Protein AF-A0A8X7PGQ7-F1 (afdb_monomer)

Solvent-accessible surface area (backbone atoms only — not comparable to full-atom values): 3862 Å² total; per-residue (Å²): 142,63,76,65,60,58,49,56,52,47,51,51,53,49,51,54,50,53,53,49,52,54,50,51,54,50,52,51,53,50,55,50,45,51,54,62,68,67,50,90,64,86,68,51,74,69,51,50,51,48,48,52,52,51,51,49,56,59,48,34,65,69,70,71,59,126

Foldseek 3Di:
DCVVVVVVVVVVVVVVVVVVVVVVVLVVLVVLLVVLVPDPDDDDPVSVVSNVVSCCVNVCVVVVPD

Secondary structure (DSSP, 8-state):
--HHHHHHHHHHHHH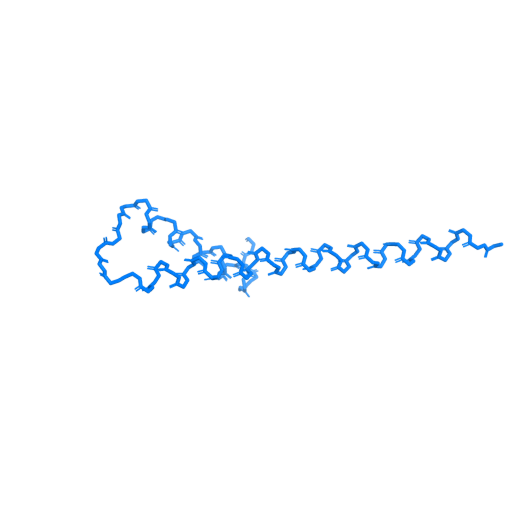HHHHHHHHHHHHHHHHHHHHHHH--SPPPHHHHHHHHHHHHHHHHHHTT--

Organism: Brassica carinata (NCBI:txid52824)

Sequence (66 aa):
MEEGKGREEFERIWYFKQEDLCRRERLSKIGLLDRLLAKTGSLHEYEETLKKKLITELFSRAMGVE

Mean predicted aligned error: 7.52 Å

pLDDT: mean 85.08, std 13.18, range [44.06, 94.88]

Radius of gyration: 18.47 Å; Cα contacts (8 Å, |Δi|>4): 15; chains: 1; bounding box: 34×26×55 Å

Nearest PDB structures (foldseek):
  6z11-assembly1_H  TM=4.405E-01  e=4.879E+00  Mycolicibacterium smegmatis MC2 155

Structure (mmCIF, N/CA/C/O backbone):
data_AF-A0A8X7PGQ7-F1
#
_entry.id   AF-A0A8X7PGQ7-F1
#
loop_
_atom_site.group_PDB
_atom_site.id
_atom_site.type_symbol
_atom_site.label_atom_id
_atom_site.label_alt_id
_atom_site.label_comp_id
_atom_site.label_asym_id
_atom_site.label_entity_id
_atom_site.label_seq_id
_atom_site.pdbx_PDB_ins_code
_atom_site.Cartn_x
_atom_site.Cartn_y
_atom_site.Cartn_z
_atom_site.occupancy
_atom_site.B_iso_or_equiv
_atom_site.auth_seq_id
_atom_site.auth_comp_id
_atom_site.auth_asym_id
_atom_site.auth_atom_id
_atom_site.pdbx_PDB_model_num
ATOM 1 N N . MET A 1 1 ? 26.441 5.423 -34.447 1.00 47.41 1 MET A N 1
ATOM 2 C CA . MET A 1 1 ? 25.269 6.069 -33.816 1.00 47.41 1 MET A CA 1
ATOM 3 C C . MET A 1 1 ? 24.492 5.016 -33.018 1.00 47.41 1 MET A C 1
ATOM 5 O O . MET A 1 1 ? 23.378 4.680 -33.387 1.00 47.41 1 MET A O 1
ATOM 9 N N . GLU A 1 2 ? 25.088 4.439 -31.969 1.00 59.34 2 GLU A N 1
ATOM 10 C CA . GLU A 1 2 ? 24.405 3.460 -31.088 1.00 59.34 2 GLU A CA 1
ATOM 11 C C . GLU A 1 2 ? 24.254 3.955 -29.642 1.00 59.34 2 GLU A C 1
ATOM 13 O O . GLU A 1 2 ? 23.403 3.469 -28.906 1.00 59.34 2 GLU A O 1
ATOM 18 N N . GLU A 1 3 ? 25.000 4.990 -29.250 1.00 57.78 3 GLU A N 1
ATOM 19 C CA . GLU A 1 3 ? 25.026 5.495 -27.871 1.00 57.78 3 GLU A CA 1
ATOM 20 C C . GLU A 1 3 ? 23.706 6.152 -27.420 1.00 57.78 3 GLU A C 1
ATOM 22 O O . GLU A 1 3 ? 23.421 6.210 -26.226 1.00 57.78 3 GLU A O 1
ATOM 27 N N . GLY A 1 4 ? 22.869 6.610 -28.361 1.00 60.59 4 GLY A N 1
ATOM 28 C CA . GLY A 1 4 ? 21.555 7.193 -28.060 1.00 60.59 4 GLY A CA 1
ATOM 29 C C . GLY A 1 4 ? 20.488 6.156 -27.688 1.00 60.59 4 GLY A C 1
ATOM 30 O O . GLY A 1 4 ? 19.717 6.383 -26.761 1.00 60.59 4 GLY A O 1
ATOM 31 N N . LYS A 1 5 ? 20.487 4.983 -28.341 1.00 65.94 5 LYS A N 1
ATOM 32 C CA . LYS A 1 5 ? 19.475 3.933 -28.112 1.00 65.94 5 LYS A CA 1
ATOM 33 C C . LYS A 1 5 ? 19.596 3.300 -26.728 1.00 65.94 5 LYS A C 1
ATOM 35 O O . LYS A 1 5 ? 18.595 3.154 -26.036 1.00 65.94 5 LYS A O 1
ATOM 40 N N . GLY A 1 6 ? 20.822 3.002 -26.295 1.00 81.00 6 GLY A N 1
ATOM 41 C CA . GLY A 1 6 ? 21.054 2.406 -24.976 1.00 81.00 6 GLY A CA 1
ATOM 42 C C . GLY A 1 6 ? 20.653 3.329 -23.820 1.00 81.00 6 GLY A C 1
ATOM 43 O O . GLY A 1 6 ? 20.178 2.854 -22.791 1.00 81.00 6 GLY A O 1
ATOM 44 N N . ARG A 1 7 ? 20.785 4.653 -23.993 1.00 81.62 7 ARG A N 1
ATOM 45 C CA . ARG A 1 7 ? 20.348 5.639 -22.995 1.00 81.62 7 ARG A CA 1
ATOM 46 C C . ARG A 1 7 ? 18.825 5.684 -22.881 1.00 81.62 7 ARG A C 1
ATOM 48 O O . ARG A 1 7 ? 18.313 5.606 -21.770 1.00 81.62 7 ARG A O 1
ATOM 55 N N . GLU A 1 8 ? 18.115 5.760 -24.003 1.00 86.25 8 GLU A N 1
ATOM 56 C CA . GLU A 1 8 ? 16.645 5.780 -24.018 1.00 86.25 8 GLU A CA 1
ATOM 57 C C . GLU A 1 8 ? 16.048 4.487 -23.436 1.00 86.25 8 GLU A C 1
ATOM 59 O O . GLU A 1 8 ? 15.087 4.525 -22.664 1.00 86.25 8 GLU A O 1
ATOM 64 N N . GLU A 1 9 ? 16.636 3.330 -23.754 1.00 88.50 9 GLU A N 1
ATOM 65 C CA . GLU A 1 9 ? 16.230 2.043 -23.179 1.00 88.50 9 GLU A CA 1
ATOM 66 C C . GLU A 1 9 ? 16.510 1.974 -21.674 1.00 88.50 9 GLU A C 1
ATOM 68 O O . GLU A 1 9 ? 15.659 1.513 -20.908 1.00 88.50 9 GLU A O 1
ATOM 73 N N . PHE A 1 10 ? 17.664 2.475 -21.228 1.00 89.56 10 PHE A N 1
ATOM 74 C CA . PHE A 1 10 ? 17.999 2.545 -19.809 1.00 89.56 10 PHE A CA 1
ATOM 75 C C . PHE A 1 10 ? 17.041 3.459 -19.039 1.00 89.56 10 PHE A C 1
ATOM 77 O O . PHE A 1 10 ? 16.526 3.059 -17.996 1.00 89.56 10 PHE A O 1
ATOM 84 N N . GLU A 1 11 ? 16.754 4.654 -19.557 1.00 89.88 11 GLU A N 1
ATOM 85 C CA . GLU A 1 11 ? 15.808 5.596 -18.951 1.00 89.88 11 GLU A CA 1
ATOM 86 C C . GLU A 1 11 ? 14.403 4.995 -18.863 1.00 89.88 11 GLU A C 1
ATOM 88 O O . GLU A 1 11 ? 13.754 5.079 -17.817 1.00 89.88 11 GLU A O 1
ATOM 93 N N . ARG A 1 12 ? 13.959 4.296 -19.915 1.00 92.62 12 ARG A N 1
ATOM 94 C CA . ARG A 1 12 ? 12.682 3.577 -19.919 1.00 92.62 12 ARG A CA 1
ATOM 95 C C . ARG A 1 12 ? 12.640 2.487 -18.845 1.00 92.62 12 ARG A C 1
ATOM 97 O O . ARG A 1 12 ? 11.678 2.416 -18.082 1.00 92.62 12 ARG A O 1
ATOM 104 N N . ILE A 1 13 ? 13.662 1.634 -18.770 1.00 94.12 13 ILE A N 1
ATOM 105 C CA . ILE A 1 13 ? 13.735 0.561 -17.764 1.00 94.12 13 ILE A CA 1
ATOM 106 C C . ILE A 1 13 ? 13.784 1.152 -16.353 1.00 94.12 13 ILE A C 1
ATOM 108 O O . ILE A 1 13 ? 13.110 0.656 -15.448 1.00 94.12 13 ILE A O 1
ATOM 112 N N . TRP A 1 14 ? 14.554 2.222 -16.159 1.00 93.12 14 TRP A N 1
ATOM 113 C CA . TRP A 1 14 ? 14.656 2.921 -14.885 1.00 93.12 14 TRP A CA 1
ATOM 114 C C . TRP A 1 14 ? 13.309 3.489 -14.441 1.00 93.12 14 TRP A C 1
ATOM 116 O O . TRP A 1 14 ? 12.906 3.268 -13.299 1.00 93.12 14 TRP A O 1
ATOM 126 N N . TYR A 1 15 ? 12.582 4.140 -15.352 1.00 93.75 15 TYR A N 1
ATOM 127 C CA . TYR A 1 15 ? 11.239 4.652 -15.093 1.00 93.75 15 TYR A CA 1
ATOM 128 C C . TYR A 1 15 ? 10.289 3.545 -14.625 1.00 93.75 15 TYR A C 1
ATOM 130 O O . TYR A 1 15 ? 9.686 3.659 -13.557 1.00 93.75 15 TYR A O 1
ATOM 138 N N . PHE A 1 16 ? 10.214 2.429 -15.357 1.00 92.75 16 PHE A N 1
ATOM 139 C CA . PHE A 1 16 ? 9.368 1.304 -14.952 1.00 92.75 16 PHE A CA 1
ATOM 140 C C . PHE A 1 16 ? 9.783 0.713 -13.608 1.00 92.75 16 PHE A C 1
ATOM 142 O O . PHE A 1 16 ? 8.930 0.315 -12.817 1.00 92.75 16 PHE A O 1
ATOM 149 N N . LYS A 1 17 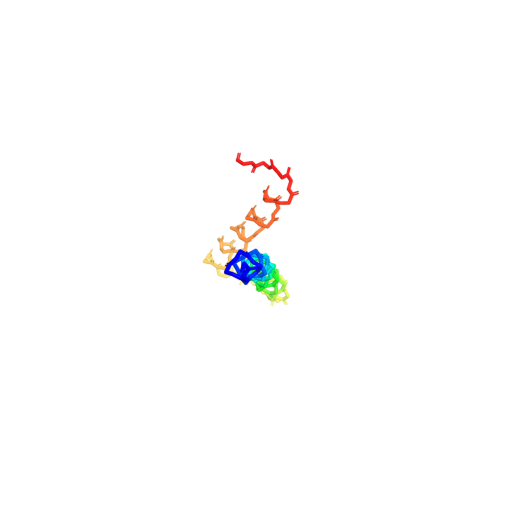? 11.085 0.675 -13.318 1.00 94.44 17 LYS A N 1
ATOM 150 C CA . LYS A 1 17 ? 11.587 0.171 -12.041 1.00 94.44 17 LYS A CA 1
ATOM 151 C C . LYS A 1 17 ? 11.223 1.089 -10.878 1.00 94.44 17 LYS A C 1
ATOM 153 O O . LYS A 1 17 ? 10.847 0.592 -9.822 1.00 94.44 17 LYS A O 1
ATOM 158 N N . GLN A 1 18 ? 11.287 2.405 -11.067 1.00 94.50 18 GLN A N 1
ATOM 159 C CA . GLN A 1 18 ? 10.817 3.382 -10.081 1.00 94.50 18 GLN A CA 1
ATOM 160 C C . GLN A 1 18 ? 9.310 3.239 -9.833 1.00 94.50 18 GLN A C 1
ATOM 162 O O . GLN A 1 18 ? 8.867 3.205 -8.684 1.00 94.50 18 GLN A O 1
ATOM 167 N N . GLU A 1 19 ? 8.525 3.082 -10.900 1.00 93.88 19 GLU A N 1
ATOM 168 C CA . GLU A 1 19 ? 7.081 2.879 -10.798 1.00 93.88 19 GLU A CA 1
ATOM 169 C C . GLU A 1 19 ? 6.732 1.566 -10.073 1.00 93.88 19 GLU A C 1
ATOM 171 O O . GLU A 1 19 ? 5.883 1.556 -9.178 1.00 93.88 19 GLU A O 1
ATOM 176 N N . ASP A 1 20 ? 7.420 0.467 -10.396 1.00 94.88 20 ASP A N 1
ATOM 177 C CA . ASP A 1 20 ? 7.265 -0.825 -9.719 1.00 94.88 20 ASP A CA 1
ATOM 178 C C . ASP A 1 20 ? 7.631 -0.735 -8.231 1.00 94.88 20 ASP A C 1
ATOM 180 O O . ASP A 1 20 ? 6.870 -1.202 -7.384 1.00 94.88 20 ASP A O 1
ATOM 184 N N . LEU A 1 21 ? 8.738 -0.068 -7.887 1.00 94.19 21 LEU A N 1
ATOM 185 C CA . LEU A 1 21 ? 9.124 0.162 -6.492 1.00 94.19 21 LEU A CA 1
ATOM 186 C C . LEU A 1 21 ? 8.052 0.948 -5.732 1.00 94.19 21 LEU A C 1
ATOM 188 O O . LEU A 1 21 ? 7.675 0.558 -4.626 1.00 94.19 21 LEU A O 1
ATOM 192 N N . CYS A 1 22 ? 7.498 1.998 -6.340 1.00 90.12 22 CYS A N 1
ATOM 193 C CA . CYS A 1 22 ? 6.424 2.775 -5.733 1.00 90.12 22 CYS A CA 1
ATOM 194 C C . CYS A 1 22 ? 5.154 1.930 -5.520 1.0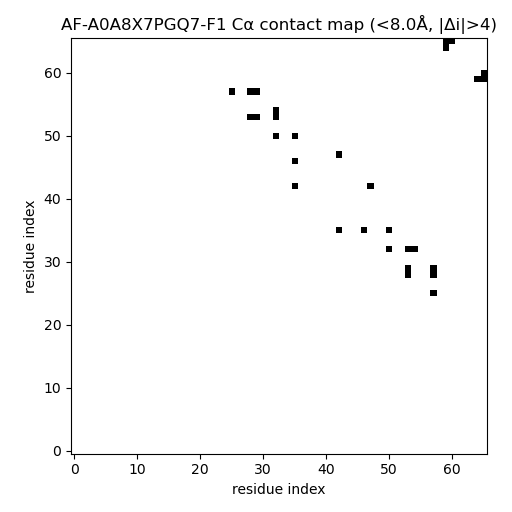0 90.12 22 CYS A C 1
ATOM 196 O O . CYS A 1 22 ? 4.529 1.982 -4.456 1.00 90.12 22 CYS A O 1
ATOM 198 N N . ARG A 1 23 ? 4.795 1.080 -6.492 1.00 90.81 23 ARG A N 1
ATOM 199 C CA . ARG A 1 23 ? 3.670 0.140 -6.358 1.00 90.81 23 ARG A CA 1
ATOM 200 C C . ARG A 1 23 ? 3.917 -0.905 -5.270 1.00 90.81 23 ARG A C 1
ATOM 202 O O . ARG A 1 23 ? 3.009 -1.175 -4.486 1.00 90.81 23 ARG A O 1
ATOM 209 N N . ARG A 1 24 ? 5.125 -1.466 -5.175 1.00 94.31 24 ARG A N 1
ATOM 210 C CA . ARG A 1 24 ? 5.501 -2.433 -4.126 1.00 94.31 24 ARG A CA 1
ATOM 211 C C . ARG A 1 24 ? 5.455 -1.822 -2.734 1.00 94.31 24 ARG A C 1
ATOM 213 O O . ARG A 1 24 ? 4.967 -2.467 -1.804 1.00 94.31 24 ARG A O 1
ATOM 220 N N . GLU A 1 25 ? 5.919 -0.584 -2.586 1.00 92.75 25 GLU A N 1
ATOM 221 C CA . GLU A 1 25 ? 5.817 0.152 -1.326 1.00 92.75 25 GLU A CA 1
ATOM 222 C C . GLU A 1 25 ? 4.346 0.321 -0.922 1.00 92.75 25 GLU A C 1
ATOM 224 O O . GLU A 1 25 ? 3.969 0.018 0.212 1.00 92.75 25 GLU A O 1
ATOM 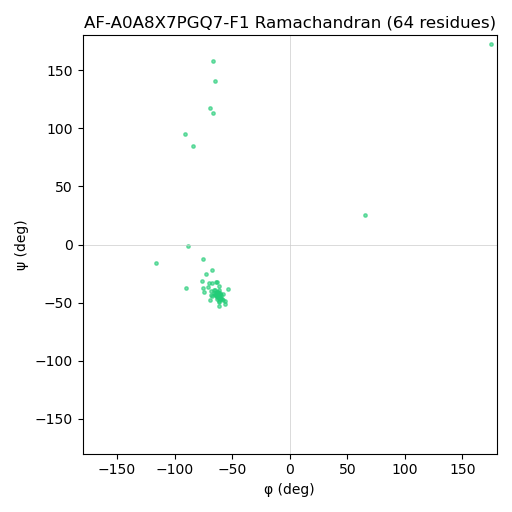229 N N . ARG A 1 26 ? 3.487 0.711 -1.873 1.00 91.81 26 ARG A N 1
ATOM 230 C CA . ARG A 1 26 ? 2.043 0.829 -1.644 1.00 91.81 26 ARG A CA 1
ATOM 231 C C . ARG A 1 26 ? 1.412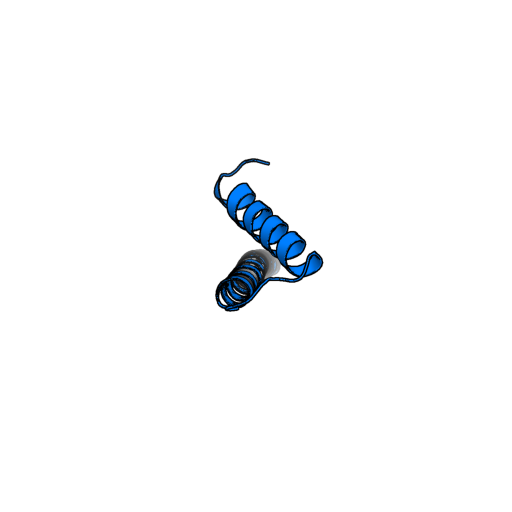 -0.503 -1.235 1.00 91.81 26 ARG A C 1
ATOM 233 O O . ARG A 1 26 ? 0.659 -0.538 -0.266 1.00 91.81 26 ARG A O 1
ATOM 240 N N . LEU A 1 27 ? 1.727 -1.594 -1.932 1.00 93.56 27 LEU A N 1
ATOM 241 C CA . LEU A 1 27 ? 1.221 -2.928 -1.590 1.00 93.56 27 LEU A CA 1
ATOM 242 C C . LEU A 1 27 ? 1.670 -3.365 -0.192 1.00 93.56 27 LEU A C 1
ATOM 244 O O . LEU A 1 27 ? 0.878 -3.927 0.559 1.00 93.56 27 LEU A O 1
ATOM 248 N N . SER A 1 28 ? 2.909 -3.050 0.188 1.00 94.31 28 SER A N 1
ATOM 249 C CA . SER A 1 28 ? 3.431 -3.334 1.529 1.00 94.31 28 SER A CA 1
ATOM 250 C C . SER A 1 28 ? 2.661 -2.571 2.612 1.00 94.31 28 SER A C 1
ATOM 252 O O . SER A 1 28 ? 2.306 -3.153 3.637 1.00 94.31 28 SER A O 1
ATOM 254 N N . LYS A 1 29 ? 2.341 -1.291 2.370 1.00 93.50 29 LYS A N 1
ATOM 255 C CA . LYS A 1 29 ? 1.528 -0.456 3.274 1.00 93.50 29 LYS A CA 1
ATOM 256 C C . LYS A 1 29 ? 0.095 -0.976 3.411 1.00 93.50 29 LYS A C 1
ATOM 258 O O . LYS A 1 29 ? -0.405 -1.059 4.530 1.00 93.50 29 LYS A O 1
ATOM 263 N N . ILE A 1 30 ? -0.538 -1.379 2.305 1.00 93.56 30 ILE A N 1
ATOM 264 C CA . ILE A 1 30 ? -1.875 -1.998 2.317 1.00 93.56 30 ILE A CA 1
ATOM 265 C C . ILE A 1 30 ? -1.845 -3.305 3.115 1.00 93.56 30 ILE A C 1
ATOM 267 O O . ILE A 1 30 ? -2.639 -3.473 4.032 1.00 93.56 30 ILE A O 1
ATOM 271 N N . GLY A 1 31 ? -0.874 -4.185 2.854 1.00 94.25 31 GLY A N 1
ATOM 272 C CA . GLY A 1 31 ? -0.756 -5.451 3.580 1.00 94.25 31 GLY A CA 1
ATOM 273 C C . GLY A 1 31 ? -0.495 -5.271 5.080 1.00 94.25 31 GLY A C 1
ATOM 274 O O . GLY A 1 31 ? -0.962 -6.071 5.890 1.00 94.25 31 GLY A O 1
ATOM 275 N N . LEU A 1 32 ? 0.224 -4.217 5.479 1.00 94.00 32 LEU A N 1
ATOM 276 C CA . LEU A 1 32 ? 0.386 -3.862 6.889 1.00 94.00 32 LEU A CA 1
ATOM 277 C C . LEU A 1 32 ? -0.935 -3.383 7.504 1.00 94.00 32 LEU A C 1
ATOM 279 O O . LEU A 1 32 ? -1.279 -3.807 8.607 1.00 94.00 32 LEU A O 1
ATOM 283 N N . LEU A 1 33 ? -1.675 -2.532 6.791 1.00 93.44 33 LEU A N 1
ATOM 284 C CA . LEU A 1 33 ? -2.982 -2.050 7.227 1.00 93.44 33 LEU A CA 1
ATOM 285 C C . LEU A 1 33 ? -3.979 -3.206 7.382 1.00 93.44 33 LEU A C 1
ATOM 287 O O . LEU A 1 33 ? -4.636 -3.285 8.415 1.00 93.44 33 LEU A O 1
ATOM 291 N N . ASP A 1 34 ? -4.031 -4.138 6.431 1.00 93.06 34 ASP A N 1
ATOM 292 C CA . ASP A 1 34 ? -4.887 -5.328 6.509 1.00 93.06 34 ASP A CA 1
ATOM 293 C C . ASP A 1 34 ? -4.574 -6.169 7.751 1.00 93.06 34 ASP A C 1
ATOM 295 O O . ASP A 1 34 ? -5.480 -6.593 8.465 1.00 93.06 34 ASP A O 1
ATOM 299 N N . ARG A 1 35 ? -3.288 -6.360 8.077 1.00 91.88 35 ARG A N 1
ATOM 300 C CA . ARG A 1 35 ? -2.878 -7.072 9.301 1.00 91.88 35 ARG A CA 1
ATOM 301 C C . ARG A 1 35 ? -3.293 -6.333 10.569 1.00 91.88 35 ARG A C 1
ATOM 303 O O . ARG A 1 35 ? -3.694 -6.981 11.530 1.00 91.88 35 ARG A O 1
ATOM 310 N N . LEU A 1 36 ? -3.189 -5.002 10.586 1.00 91.44 36 LEU A N 1
ATOM 311 C CA . LEU A 1 36 ? -3.649 -4.185 11.713 1.00 91.44 36 LEU A CA 1
ATOM 312 C C . LEU A 1 36 ? -5.173 -4.250 11.865 1.00 91.44 36 LEU A C 1
ATOM 314 O O . LEU A 1 36 ? -5.665 -4.320 12.985 1.00 91.44 36 LEU A O 1
ATOM 318 N N . LEU A 1 37 ? -5.917 -4.262 10.757 1.00 88.81 37 LEU A N 1
ATOM 319 C CA . LEU A 1 37 ? -7.376 -4.389 10.748 1.00 88.81 37 LEU A CA 1
ATOM 320 C C . LEU A 1 37 ? -7.852 -5.788 11.154 1.00 88.81 37 LEU A C 1
ATOM 322 O O . LEU A 1 37 ? -8.890 -5.910 11.796 1.00 88.81 37 LEU A O 1
ATOM 326 N N . ALA A 1 38 ? -7.092 -6.830 10.816 1.00 92.06 38 ALA A N 1
ATOM 327 C CA . ALA A 1 38 ? -7.407 -8.214 11.159 1.00 92.06 38 ALA A CA 1
ATOM 328 C C . ALA A 1 38 ? -7.147 -8.558 12.636 1.00 92.06 38 ALA A C 1
ATOM 330 O O . ALA A 1 38 ? -7.578 -9.614 13.102 1.00 92.06 38 ALA A O 1
ATOM 331 N N . LYS A 1 39 ? -6.441 -7.704 13.390 1.00 89.44 39 LYS A N 1
ATOM 332 C CA . LYS A 1 39 ? -6.231 -7.919 14.825 1.00 89.44 39 LYS A CA 1
ATOM 333 C C . LYS A 1 39 ? -7.558 -7.796 15.575 1.00 89.44 39 LYS A C 1
ATOM 335 O O . LYS A 1 39 ? -8.124 -6.717 15.709 1.00 89.44 39 LYS A O 1
ATOM 340 N N . THR A 1 40 ? -8.025 -8.911 16.125 1.00 76.56 40 THR A N 1
ATOM 341 C CA . THR A 1 40 ? -9.200 -8.968 16.998 1.00 76.56 40 THR A CA 1
ATOM 342 C C . THR A 1 40 ? -8.787 -8.625 18.433 1.00 76.56 40 THR A C 1
ATOM 344 O O . THR A 1 40 ? -8.459 -9.506 19.225 1.00 76.56 40 THR A O 1
ATOM 347 N N . GLY A 1 41 ? -8.727 -7.335 18.758 1.00 80.50 41 GLY A N 1
ATOM 348 C CA . GLY A 1 41 ? -8.365 -6.834 20.085 1.00 80.50 41 GLY A CA 1
ATOM 349 C C . GLY A 1 41 ? -8.254 -5.312 20.103 1.00 80.50 41 GLY A C 1
ATOM 350 O O . GLY A 1 41 ? -8.324 -4.672 19.055 1.00 80.50 41 GLY A O 1
ATOM 351 N N . SER A 1 42 ? -8.078 -4.720 21.287 1.00 81.06 42 SER A N 1
ATOM 352 C CA . SER A 1 42 ? -7.767 -3.291 21.366 1.00 81.06 42 SER A CA 1
ATOM 353 C C . SER A 1 42 ? -6.356 -3.076 20.835 1.00 81.06 42 SER A C 1
ATOM 355 O O . SER A 1 42 ? -5.395 -3.611 21.389 1.00 81.06 42 SER A O 1
ATOM 357 N N . LEU A 1 43 ? -6.239 -2.312 19.755 1.00 86.56 43 LEU A N 1
ATOM 358 C CA . LEU A 1 43 ? -4.950 -1.875 19.244 1.00 86.56 43 LEU A CA 1
ATOM 359 C C . LEU A 1 43 ? -4.292 -0.959 20.281 1.00 86.56 43 LEU A C 1
ATOM 361 O O . LEU A 1 43 ? -4.962 -0.160 20.944 1.00 86.56 43 LEU A O 1
ATOM 365 N N . HIS A 1 44 ? -2.980 -1.099 20.449 1.00 89.88 44 HIS A N 1
ATOM 366 C CA . HIS A 1 44 ? -2.237 -0.186 21.311 1.00 89.88 44 HIS A CA 1
ATOM 367 C C . HIS A 1 44 ? -2.246 1.225 20.700 1.00 89.88 44 HIS A C 1
ATOM 369 O O . HIS A 1 44 ? -2.408 1.383 19.490 1.00 89.88 44 HIS A O 1
ATOM 375 N N . GLU A 1 45 ? -2.023 2.268 21.500 1.00 90.75 45 GLU A N 1
ATOM 376 C CA . GLU A 1 45 ? -2.071 3.660 21.023 1.00 90.75 45 GLU A CA 1
ATOM 377 C C . GLU A 1 45 ? -1.156 3.916 19.806 1.00 90.75 45 GLU A C 1
ATOM 379 O O . GLU A 1 45 ? -1.541 4.605 18.855 1.00 90.75 45 GLU A O 1
ATOM 384 N N . TYR A 1 46 ? 0.031 3.298 19.781 1.00 91.31 46 TYR A N 1
ATOM 385 C CA . TYR A 1 46 ? 0.942 3.392 18.639 1.00 91.31 46 TYR A CA 1
ATOM 386 C C . TYR A 1 46 ? 0.393 2.693 17.385 1.00 91.31 46 TYR A C 1
ATOM 388 O O . TYR A 1 46 ? 0.628 3.166 16.274 1.00 91.31 46 TYR A O 1
ATOM 396 N N . GLU A 1 47 ? -0.355 1.598 17.538 1.00 90.94 47 GLU A N 1
ATOM 397 C CA . GLU A 1 47 ? -0.959 0.855 16.428 1.00 90.94 47 GLU A CA 1
ATOM 398 C C . GLU A 1 47 ? -2.153 1.606 15.848 1.00 90.94 47 GLU A C 1
ATOM 400 O O . GLU A 1 47 ? -2.275 1.700 14.631 1.00 90.94 47 GLU A O 1
ATOM 405 N N . GLU A 1 48 ? -2.989 2.204 16.699 1.00 91.06 48 GLU A N 1
ATOM 406 C CA . GLU A 1 48 ? -4.074 3.090 16.267 1.00 91.06 48 GLU A CA 1
ATOM 407 C C . GLU A 1 48 ? -3.528 4.319 15.535 1.00 91.06 48 GLU A C 1
ATOM 409 O O . GLU A 1 48 ? -4.035 4.705 14.480 1.00 91.06 48 GLU A O 1
ATOM 414 N N . THR A 1 49 ? -2.448 4.910 16.052 1.00 93.31 49 THR A N 1
ATOM 415 C CA . THR A 1 49 ? -1.766 6.033 15.399 1.00 93.31 49 THR A CA 1
ATOM 416 C C . THR A 1 49 ? -1.199 5.622 14.042 1.00 93.31 49 THR A C 1
ATOM 418 O O . THR A 1 49 ? -1.376 6.337 13.054 1.00 93.31 49 THR A O 1
ATOM 421 N N . LEU A 1 50 ? -0.541 4.463 13.968 1.00 92.75 50 LEU A N 1
ATOM 422 C CA . LEU A 1 50 ? 0.003 3.925 12.724 1.00 92.75 50 LEU A CA 1
ATOM 423 C C . LEU A 1 50 ? -1.106 3.612 11.714 1.00 92.75 50 LEU A C 1
ATOM 425 O O . LEU A 1 50 ? -1.004 4.009 10.559 1.00 92.75 50 LEU A O 1
ATOM 429 N N . LYS A 1 51 ? -2.190 2.969 12.148 1.00 92.38 51 LYS A N 1
ATOM 430 C CA . LYS A 1 51 ? -3.366 2.668 11.328 1.00 92.38 51 LYS A CA 1
ATOM 431 C C . LYS A 1 51 ? -3.976 3.939 10.741 1.00 92.38 51 LYS A C 1
ATOM 433 O O . LYS A 1 51 ? -4.198 3.993 9.536 1.00 92.38 51 LYS A O 1
ATOM 438 N N . LYS A 1 52 ? -4.187 4.980 11.556 1.00 92.31 52 LYS A N 1
ATOM 439 C CA . LYS A 1 52 ? -4.682 6.284 11.083 1.00 92.31 52 LYS A CA 1
ATOM 440 C C . LYS A 1 52 ? -3.746 6.895 10.042 1.00 92.31 52 LYS A C 1
ATOM 442 O O . LYS A 1 52 ? -4.215 7.293 8.984 1.00 92.31 52 LYS A O 1
ATOM 447 N N . LYS A 1 53 ? -2.432 6.909 10.301 1.00 92.94 53 LYS A N 1
ATOM 448 C CA . LYS A 1 53 ? -1.433 7.410 9.342 1.00 92.94 53 LYS A CA 1
ATOM 449 C C . LYS A 1 53 ? -1.461 6.640 8.021 1.00 92.94 53 LYS A C 1
ATOM 451 O O . LYS A 1 53 ? -1.478 7.272 6.974 1.00 92.94 53 LYS A O 1
ATOM 456 N N . LEU A 1 54 ? -1.513 5.307 8.067 1.00 93.12 54 LEU A N 1
ATOM 457 C CA . LEU A 1 54 ? -1.571 4.458 6.873 1.00 93.12 54 LEU A CA 1
ATOM 458 C C . LEU A 1 54 ? -2.848 4.700 6.063 1.00 93.12 54 LEU A C 1
ATOM 460 O O . LEU A 1 54 ? -2.775 4.785 4.842 1.00 93.12 54 LEU A O 1
ATOM 464 N N . ILE A 1 55 ? -4.001 4.846 6.723 1.00 91.25 55 ILE A N 1
ATOM 465 C CA . ILE A 1 55 ? -5.261 5.198 6.056 1.00 91.25 55 ILE A CA 1
ATOM 466 C C . ILE A 1 55 ? -5.120 6.569 5.388 1.00 91.25 55 ILE A C 1
ATOM 468 O O . ILE A 1 55 ? -5.346 6.675 4.187 1.00 91.25 55 ILE A O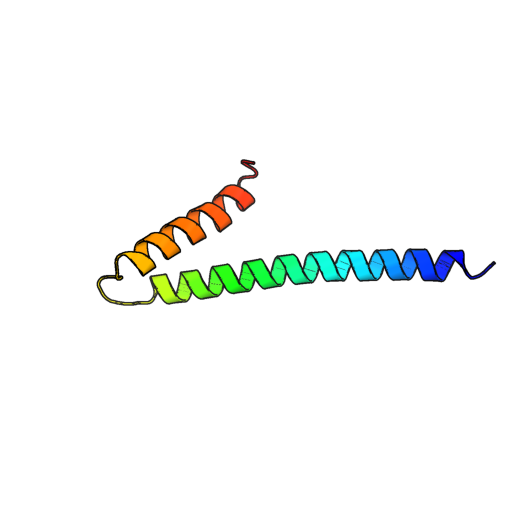 1
ATOM 472 N N . THR A 1 56 ? -4.688 7.602 6.115 1.00 92.00 56 THR A N 1
ATOM 473 C CA . THR A 1 56 ? -4.501 8.940 5.535 1.00 92.00 56 THR A CA 1
ATOM 474 C C . THR A 1 56 ? -3.549 8.900 4.346 1.00 92.00 56 THR A C 1
ATOM 476 O O . THR A 1 56 ? -3.882 9.390 3.280 1.00 92.00 56 THR A O 1
ATOM 479 N N . GLU A 1 57 ? -2.390 8.265 4.476 1.00 90.00 57 GLU A N 1
ATOM 480 C CA . GLU A 1 57 ? -1.397 8.219 3.406 1.00 90.00 57 GLU A CA 1
ATOM 481 C C . GLU A 1 57 ? -1.903 7.471 2.159 1.00 90.00 57 GLU A C 1
ATOM 483 O O . GLU A 1 57 ? -1.721 7.939 1.033 1.00 90.00 57 GLU A O 1
ATOM 488 N N . LEU A 1 58 ? -2.574 6.327 2.342 1.00 89.75 58 LEU A N 1
ATOM 489 C CA . LEU A 1 58 ? -3.105 5.525 1.237 1.00 89.75 58 LEU A CA 1
ATOM 490 C C . LEU A 1 58 ? -4.299 6.19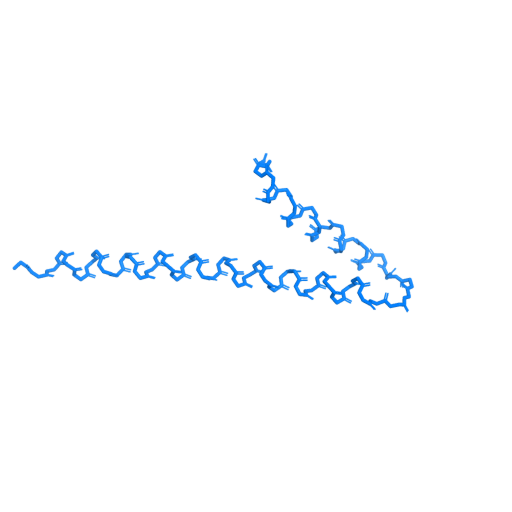5 0.546 1.00 89.75 58 LEU A C 1
ATOM 492 O O . LEU A 1 58 ? -4.418 6.081 -0.675 1.00 89.75 58 LEU A O 1
ATOM 496 N N . PHE A 1 59 ? -5.167 6.886 1.294 1.00 82.94 59 PHE A N 1
ATOM 497 C CA . PHE A 1 59 ? -6.374 7.519 0.756 1.00 82.94 59 PHE A CA 1
ATOM 498 C C . PHE A 1 59 ? -6.152 8.962 0.281 1.00 82.94 59 PHE A C 1
ATOM 500 O O . PHE A 1 59 ? -6.676 9.310 -0.773 1.00 82.94 59 PHE A O 1
ATOM 507 N N . SER A 1 60 ? -5.332 9.783 0.949 1.00 80.75 60 SER A N 1
ATOM 508 C CA . SER A 1 60 ? -4.984 11.134 0.466 1.00 80.75 60 SER A CA 1
ATOM 509 C C . SER A 1 60 ? -4.287 11.068 -0.889 1.00 80.75 60 SER A C 1
ATOM 511 O O . SER A 1 60 ? -4.651 11.783 -1.821 1.00 80.75 60 SER A O 1
ATOM 513 N N . ARG A 1 61 ? -3.363 10.113 -1.050 1.00 66.88 61 ARG A N 1
ATOM 514 C CA . ARG A 1 61 ? -2.671 9.895 -2.323 1.00 66.88 61 ARG A CA 1
ATOM 515 C C . ARG A 1 61 ? -3.557 9.255 -3.396 1.00 66.88 61 ARG A C 1
ATOM 517 O O . ARG A 1 61 ? -3.299 9.450 -4.578 1.00 66.88 61 ARG A O 1
ATOM 524 N N . ALA A 1 62 ? -4.597 8.509 -3.012 1.00 61.81 62 ALA A N 1
ATOM 525 C CA . ALA A 1 62 ? -5.583 7.971 -3.954 1.00 61.81 62 ALA A CA 1
ATOM 526 C C . ALA A 1 62 ? -6.580 9.035 -4.443 1.00 61.81 62 ALA A C 1
ATOM 528 O O . ALA A 1 62 ? -7.036 8.953 -5.580 1.00 61.81 62 ALA A O 1
ATOM 529 N N . MET A 1 63 ? -6.895 10.026 -3.605 1.00 65.38 63 MET A N 1
ATOM 530 C CA . MET A 1 63 ? -7.839 11.104 -3.921 1.00 65.38 63 MET A CA 1
ATOM 531 C C . MET A 1 63 ? -7.180 12.316 -4.598 1.00 65.38 63 MET A C 1
ATOM 533 O O . MET A 1 63 ? -7.882 13.262 -4.940 1.00 65.38 63 MET A O 1
ATOM 537 N N . GLY A 1 64 ? -5.857 12.298 -4.802 1.00 54.84 64 GLY A N 1
ATOM 538 C CA . GLY A 1 64 ? -5.131 13.401 -5.440 1.00 54.84 64 GLY A CA 1
ATOM 539 C C . GLY A 1 64 ? -5.154 14.698 -4.627 1.00 54.84 64 GLY A C 1
ATOM 540 O O . GLY A 1 64 ? -5.055 15.775 -5.205 1.00 54.84 64 GLY A O 1
ATOM 541 N N . VAL A 1 65 ? -5.326 14.602 -3.306 1.00 51.12 65 VAL A N 1
ATOM 542 C CA . VAL A 1 65 ? -5.222 15.755 -2.408 1.00 51.12 65 VAL A CA 1
ATOM 543 C C . VAL A 1 65 ? -3.767 15.816 -1.951 1.00 51.12 65 VAL A C 1
ATOM 545 O O . VAL A 1 65 ? -3.373 15.065 -1.055 1.00 51.12 65 VAL A O 1
ATOM 548 N N . GLU A 1 66 ? -2.972 16.622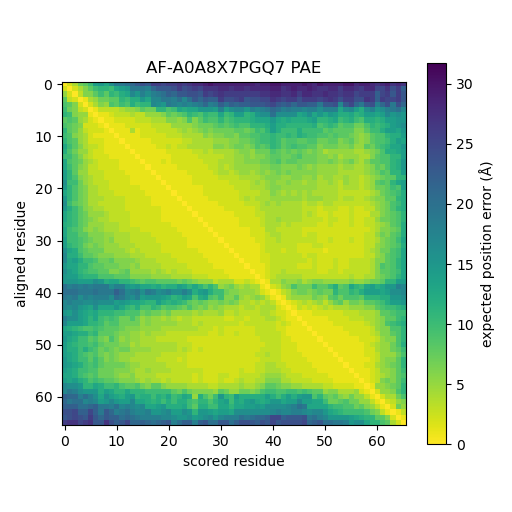 -2.656 1.00 44.06 66 GLU A N 1
ATOM 549 C CA . GLU A 1 66 ? -1.615 17.020 -2.247 1.00 44.06 66 GLU A CA 1
ATOM 550 C C . GLU A 1 66 ? -1.650 17.965 -1.039 1.00 44.06 66 GLU A C 1
ATOM 552 O O . GLU A 1 66 ? -2.525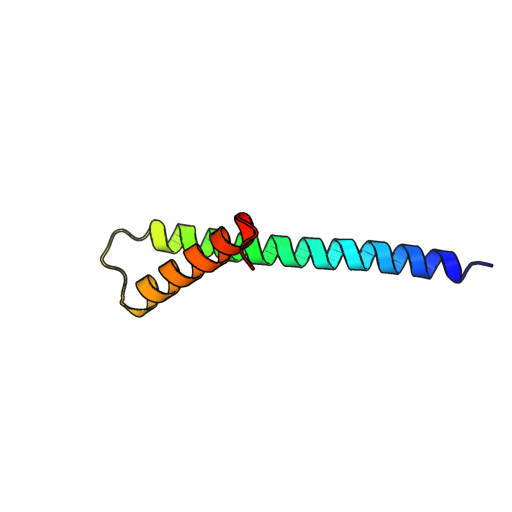 18.862 -1.003 1.00 44.06 66 GLU A O 1
#